Protein AF-A0A9E1J7S7-F1 (afdb_monomer_lite)

Foldseek 3Di:
DDCLVVQCPDPDPVSNDDDADEAEDEQEEEADPADDPVGGHRFCVVCLVVLLCRLPDPRHPYYHYHDDYPYYDPVRVVNVVVSNVVSD

Sequence (88 aa):
MNMDKLLSRLPIKALRDRAPLVPVVRLYGVIAAQGSPLRPALNLATLAGPLERAFAMKGAKAVALAINSPGGSPVQSALVHDRIRLLA

pLDDT: mean 91.28, std 9.39, range [56.0, 98.38]

Radius of gyration: 17.57 Å; chains: 1; bounding box: 38×20×47 Å

Structure (mmCIF, N/CA/C/O backbone):
data_AF-A0A9E1J7S7-F1
#
_entry.id   AF-A0A9E1J7S7-F1
#
loop_
_atom_site.group_PDB
_atom_site.id
_atom_site.type_symbol
_atom_site.label_atom_id
_atom_site.label_alt_id
_atom_site.label_comp_id
_atom_site.label_asym_id
_atom_site.label_entity_id
_atom_site.label_seq_id
_atom_site.pdbx_PDB_ins_code
_atom_site.Cartn_x
_atom_site.Cartn_y
_atom_site.Cartn_z
_atom_site.occupancy
_atom_site.B_iso_or_equiv
_atom_site.auth_seq_id
_atom_site.auth_comp_id
_atom_site.auth_asym_id
_atom_site.auth_atom_id
_atom_site.pdbx_PDB_model_num
ATOM 1 N N . MET A 1 1 ? -6.317 13.208 27.605 1.00 56.00 1 MET A N 1
ATOM 2 C CA . MET A 1 1 ? -7.607 12.488 27.717 1.00 56.00 1 MET A CA 1
ATOM 3 C C . MET A 1 1 ? -8.170 12.317 26.310 1.00 56.00 1 MET A C 1
ATOM 5 O O . MET A 1 1 ? -8.231 13.302 25.594 1.00 56.00 1 MET A O 1
ATOM 9 N N . ASN A 1 2 ? -8.453 11.088 25.866 1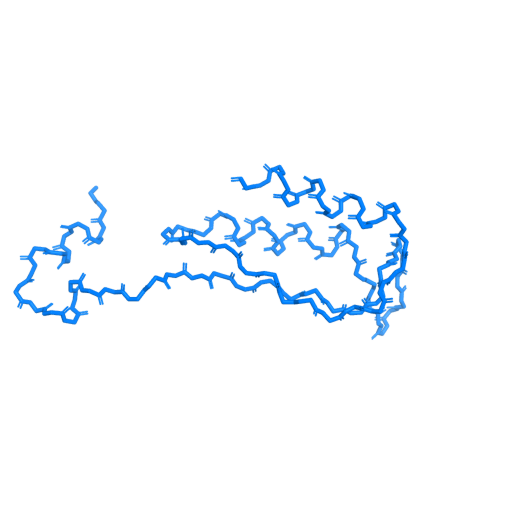.00 71.62 2 ASN A N 1
ATOM 10 C CA . ASN A 1 2 ? -8.854 10.804 24.478 1.00 71.62 2 ASN A CA 1
ATOM 11 C C . ASN A 1 2 ? -10.329 11.197 24.261 1.00 71.62 2 ASN A C 1
ATOM 13 O O . ASN A 1 2 ? -11.155 10.826 25.094 1.00 71.62 2 ASN A O 1
ATOM 17 N N . MET A 1 3 ? -10.667 11.909 23.179 1.00 74.19 3 MET A N 1
ATOM 18 C CA . MET A 1 3 ? -12.040 12.382 22.901 1.00 74.19 3 MET A CA 1
ATOM 19 C C . MET A 1 3 ? -13.050 11.223 22.893 1.00 74.19 3 MET A C 1
ATOM 21 O O . MET A 1 3 ? -14.141 11.335 23.441 1.00 74.19 3 MET A O 1
ATOM 25 N N . ASP A 1 4 ? -12.636 10.064 22.381 1.00 74.06 4 ASP A N 1
ATOM 26 C CA . ASP A 1 4 ? -13.466 8.856 22.332 1.00 74.06 4 ASP A CA 1
ATOM 27 C C . ASP A 1 4 ? -13.824 8.323 23.731 1.00 74.06 4 ASP A C 1
ATOM 29 O O . ASP A 1 4 ? -14.921 7.814 23.939 1.00 74.06 4 ASP A O 1
ATOM 33 N N . LYS A 1 5 ? -12.935 8.494 24.725 1.00 72.81 5 LYS A N 1
ATOM 34 C CA . LYS A 1 5 ? -13.204 8.124 26.131 1.00 72.81 5 LYS A CA 1
ATOM 35 C C . LYS A 1 5 ? -14.162 9.093 26.824 1.00 72.81 5 LYS A C 1
ATOM 37 O O . LYS A 1 5 ? -14.779 8.727 27.820 1.00 72.81 5 LYS A O 1
ATOM 42 N N . LEU A 1 6 ? -14.228 10.337 26.353 1.00 78.62 6 LEU A N 1
ATOM 43 C CA . LEU A 1 6 ? -15.164 11.331 26.869 1.00 78.62 6 LEU A CA 1
ATOM 44 C C . LEU A 1 6 ? -16.560 11.084 26.288 1.00 78.62 6 LEU A C 1
ATOM 46 O O . LEU A 1 6 ? -17.540 11.040 27.025 1.00 78.62 6 LEU A O 1
ATOM 50 N N . LEU A 1 7 ? -16.629 10.851 24.975 1.00 78.25 7 LEU A N 1
ATOM 51 C CA . LEU A 1 7 ? -17.873 10.589 24.256 1.00 78.25 7 LEU A CA 1
ATOM 52 C C . LEU A 1 7 ? -18.522 9.260 24.660 1.00 78.25 7 LEU A C 1
ATOM 54 O O . LEU A 1 7 ? -19.747 9.178 24.711 1.00 78.25 7 LEU A O 1
ATOM 58 N N . SER A 1 8 ? -17.729 8.251 25.036 1.00 75.44 8 SER A N 1
ATOM 59 C CA . SER A 1 8 ? -18.268 6.964 25.482 1.00 75.44 8 SER A CA 1
ATOM 60 C C . SER A 1 8 ? -19.024 7.014 26.817 1.00 75.44 8 SER A C 1
ATOM 62 O O . SER A 1 8 ? -19.746 6.074 27.147 1.00 75.44 8 SER A O 1
ATOM 64 N N . ARG A 1 9 ? -18.881 8.107 27.579 1.00 80.44 9 ARG A N 1
ATOM 65 C CA . ARG A 1 9 ? -19.577 8.345 28.854 1.00 80.44 9 ARG A CA 1
ATOM 66 C C . ARG A 1 9 ? -20.915 9.063 28.698 1.00 80.44 9 ARG A C 1
ATOM 68 O O . ARG A 1 9 ? -21.634 9.212 29.682 1.00 80.44 9 ARG A O 1
ATOM 75 N N . LEU A 1 10 ? -21.250 9.518 27.493 1.00 83.75 10 LEU A N 1
ATOM 76 C CA . LEU A 1 10 ? -22.514 10.194 27.234 1.00 83.75 10 LEU A CA 1
ATOM 77 C C . LEU A 1 10 ? -23.639 9.167 27.012 1.00 83.75 10 LEU A C 1
ATOM 79 O O . LEU A 1 10 ? -23.418 8.145 26.361 1.00 83.75 10 LEU A O 1
ATOM 83 N N . PRO A 1 11 ? -24.870 9.444 27.477 1.00 81.88 11 PRO A N 1
ATOM 84 C CA . PRO A 1 11 ? -26.021 8.550 27.312 1.00 81.88 11 PRO A CA 1
ATOM 85 C C . PRO A 1 11 ? -26.548 8.473 25.864 1.00 81.88 11 PRO A C 1
ATOM 87 O O . PRO A 1 11 ? -27.529 7.786 25.590 1.00 81.88 11 PRO A O 1
ATOM 90 N N . ILE A 1 12 ? -25.910 9.164 24.915 1.00 82.50 12 ILE A N 1
ATOM 91 C CA . ILE A 1 12 ? -26.343 9.248 23.519 1.00 82.50 12 ILE A CA 1
ATOM 92 C C . ILE A 1 12 ? -25.608 8.183 22.695 1.00 82.50 12 ILE A C 1
ATOM 94 O O . ILE A 1 12 ? -24.430 8.332 22.369 1.00 82.50 12 ILE A O 1
ATOM 98 N N . LYS A 1 13 ? -26.319 7.117 22.307 1.00 73.00 13 LYS A N 1
ATOM 99 C CA . LYS A 1 13 ? -25.777 5.957 21.566 1.00 73.00 13 LYS A CA 1
ATOM 100 C C . LYS A 1 13 ? -24.965 6.340 20.317 1.00 73.00 13 LYS A C 1
ATOM 102 O O . LYS A 1 13 ? -23.900 5.778 20.091 1.00 73.00 13 LYS A O 1
ATOM 107 N N . ALA A 1 14 ? -25.422 7.334 19.552 1.00 73.31 14 ALA A N 1
ATOM 108 C CA . ALA A 1 14 ? -24.742 7.811 18.341 1.00 73.31 14 ALA A CA 1
ATOM 109 C C . ALA A 1 14 ? -23.378 8.485 18.609 1.00 73.31 14 ALA A C 1
ATOM 111 O O . ALA A 1 14 ? -22.508 8.487 17.742 1.00 73.31 14 ALA A O 1
ATOM 112 N N . LEU A 1 15 ? -23.176 9.049 19.805 1.00 68.12 15 LEU A N 1
ATOM 113 C CA . LEU A 1 15 ? -21.895 9.627 20.229 1.00 68.12 15 LEU A CA 1
ATOM 114 C C . LEU A 1 15 ? -20.962 8.562 20.829 1.00 68.12 15 LEU A C 1
ATOM 116 O O . LEU A 1 15 ? -19.745 8.728 20.769 1.00 68.12 15 LEU A O 1
ATOM 120 N N . ARG A 1 16 ? -21.524 7.465 21.356 1.00 68.56 16 ARG A N 1
ATOM 121 C CA . ARG A 1 16 ? -20.796 6.354 21.984 1.00 68.56 16 ARG A CA 1
ATOM 122 C C . ARG A 1 16 ? -20.214 5.362 20.972 1.00 68.56 16 ARG A C 1
ATOM 124 O O . ARG A 1 16 ? -19.051 4.987 21.094 1.00 68.56 16 ARG A O 1
ATOM 131 N N . ASP A 1 17 ? -21.004 4.961 19.979 1.00 72.81 17 ASP A N 1
ATOM 132 C CA . ASP A 1 17 ? -20.684 3.837 19.091 1.00 72.81 17 ASP A CA 1
ATOM 133 C C . ASP A 1 17 ? -20.287 4.356 17.693 1.00 72.81 17 ASP A C 1
ATOM 135 O O . ASP A 1 17 ? -21.076 4.342 16.747 1.00 72.81 17 ASP A O 1
ATOM 139 N N . ARG A 1 18 ? -19.052 4.864 17.558 1.00 77.06 18 ARG A N 1
ATOM 140 C CA . ARG A 1 18 ? -18.506 5.299 16.259 1.00 77.06 18 ARG A CA 1
ATOM 141 C C . ARG A 1 18 ? -18.048 4.102 15.427 1.00 77.06 18 ARG A C 1
ATOM 143 O O . ARG A 1 18 ? -17.385 3.201 15.940 1.00 77.06 18 ARG A O 1
ATOM 150 N N . ALA A 1 19 ? -18.354 4.129 14.131 1.00 86.00 19 ALA A N 1
ATOM 151 C CA . ALA A 1 19 ? -17.859 3.131 13.187 1.00 86.00 19 ALA A CA 1
ATOM 152 C C . ALA A 1 19 ? -16.314 3.110 13.162 1.00 86.00 19 ALA A C 1
ATOM 154 O O . ALA A 1 19 ? -15.685 4.164 13.319 1.00 86.00 19 ALA A O 1
ATOM 155 N N . PRO A 1 20 ? -15.685 1.935 12.973 1.00 90.31 20 PRO A N 1
ATOM 156 C CA . PRO A 1 20 ? -14.233 1.832 12.906 1.00 90.31 20 PRO A CA 1
ATOM 157 C C . PRO A 1 20 ? -13.685 2.616 11.709 1.00 90.31 20 PRO A C 1
ATOM 159 O O . PRO A 1 20 ? -14.179 2.500 10.590 1.00 90.31 20 PRO A O 1
ATOM 162 N N . LEU A 1 21 ? -12.631 3.396 11.947 1.00 92.69 21 LEU A N 1
ATOM 163 C CA . LEU A 1 21 ? -11.923 4.127 10.902 1.00 92.69 21 LEU A CA 1
ATOM 164 C C . LEU A 1 21 ? -10.936 3.195 10.190 1.00 92.69 21 LEU A C 1
ATOM 166 O O . LEU A 1 21 ? -10.086 2.582 10.839 1.00 92.69 21 LEU A O 1
ATOM 170 N N . VAL A 1 22 ? -11.030 3.117 8.862 1.00 97.38 22 VAL A N 1
ATOM 171 C CA . VAL A 1 22 ? -10.122 2.335 8.010 1.00 97.38 22 VAL A CA 1
ATOM 172 C C . VAL A 1 22 ? -9.701 3.194 6.810 1.00 97.38 22 VAL A C 1
ATOM 174 O O . VAL A 1 22 ? -10.483 3.340 5.869 1.00 97.38 22 VAL A O 1
ATOM 177 N N . PRO A 1 23 ? -8.503 3.810 6.815 1.00 97.56 23 PRO A N 1
ATOM 178 C CA . PRO A 1 23 ? -7.951 4.456 5.629 1.00 97.56 23 PRO A CA 1
ATOM 179 C C . PRO A 1 23 ? -7.750 3.455 4.486 1.00 97.56 23 PRO A C 1
ATOM 181 O O . PRO A 1 23 ? -7.297 2.328 4.693 1.00 97.56 23 PRO A O 1
ATOM 184 N N . VAL A 1 24 ? -8.054 3.900 3.266 1.00 98.06 24 VAL A N 1
ATOM 185 C CA . VAL A 1 24 ? -7.922 3.104 2.041 1.00 98.06 24 VAL A CA 1
ATOM 186 C C . VAL A 1 24 ? -6.839 3.709 1.153 1.00 98.06 24 VAL A C 1
ATOM 188 O O . VAL A 1 24 ? -6.947 4.863 0.736 1.00 98.06 24 VAL A O 1
ATOM 191 N N . VAL A 1 25 ? -5.813 2.925 0.825 1.00 97.88 25 VAL A N 1
ATOM 192 C CA . VAL A 1 25 ? -4.749 3.306 -0.114 1.00 97.88 25 VAL A CA 1
ATOM 193 C C . VAL A 1 25 ? -4.996 2.603 -1.444 1.00 97.88 25 VAL A C 1
ATOM 195 O O . VAL A 1 25 ? -5.138 1.383 -1.497 1.00 97.88 25 VAL A O 1
ATOM 198 N N . ARG A 1 26 ? -5.068 3.373 -2.532 1.00 96.38 26 ARG A N 1
ATOM 199 C CA . ARG A 1 26 ? -5.319 2.847 -3.879 1.00 96.38 26 ARG A CA 1
ATOM 200 C C . ARG A 1 26 ? -4.002 2.563 -4.588 1.00 96.38 26 ARG A C 1
ATOM 202 O O . ARG A 1 26 ? -3.189 3.465 -4.764 1.00 96.38 26 ARG A O 1
ATOM 209 N N . LEU A 1 27 ? -3.828 1.322 -5.021 1.00 96.50 27 LEU A N 1
ATOM 210 C CA . LEU A 1 27 ? -2.701 0.854 -5.815 1.00 96.50 27 LEU A CA 1
ATOM 211 C C . LEU A 1 27 ? -3.221 0.609 -7.232 1.00 96.50 27 LEU A C 1
ATOM 213 O O . LEU A 1 27 ? -3.907 -0.381 -7.473 1.00 96.50 27 LEU A O 1
ATOM 217 N N . TYR A 1 28 ? -2.945 1.532 -8.153 1.00 95.12 28 TYR A N 1
ATOM 218 C CA . TYR A 1 28 ? -3.461 1.480 -9.521 1.00 95.12 28 TYR A CA 1
ATOM 219 C C . TYR A 1 28 ? -2.337 1.597 -10.546 1.00 95.12 28 TYR A C 1
ATOM 221 O O . TYR A 1 28 ? -1.488 2.479 -10.433 1.00 95.12 28 TYR A O 1
ATOM 229 N N . GLY A 1 29 ? -2.381 0.750 -11.574 1.00 94.62 29 GLY A N 1
ATOM 230 C CA . GLY A 1 29 ? -1.450 0.792 -12.702 1.00 94.62 29 GLY A CA 1
ATOM 231 C C . GLY A 1 29 ? -0.306 -0.221 -12.614 1.00 94.62 29 GLY A C 1
ATOM 232 O O . GLY A 1 29 ? -0.255 -1.063 -11.718 1.00 94.62 29 GLY A O 1
ATOM 233 N N . VAL A 1 30 ? 0.589 -0.171 -13.602 1.00 96.88 30 VAL A N 1
ATOM 234 C CA . VAL A 1 30 ? 1.726 -1.098 -13.741 1.00 96.88 30 VAL A CA 1
ATOM 235 C C . VAL A 1 30 ? 2.768 -0.819 -12.660 1.00 96.88 30 VAL A C 1
ATOM 237 O O . VAL A 1 30 ? 3.118 0.339 -12.422 1.00 96.88 30 VAL A O 1
ATOM 240 N N . ILE A 1 31 ? 3.290 -1.879 -12.040 1.00 97.62 31 ILE A N 1
ATOM 241 C CA . ILE A 1 31 ? 4.373 -1.782 -11.061 1.00 97.62 31 ILE A CA 1
ATOM 242 C C . ILE A 1 31 ? 5.698 -1.597 -11.803 1.00 97.62 31 ILE A C 1
ATOM 244 O O . ILE A 1 31 ? 6.178 -2.522 -12.452 1.00 97.62 31 ILE A O 1
ATOM 248 N N . ALA A 1 32 ? 6.311 -0.417 -11.746 1.00 97.38 32 ALA A N 1
ATOM 249 C CA . ALA A 1 32 ? 7.543 -0.142 -12.49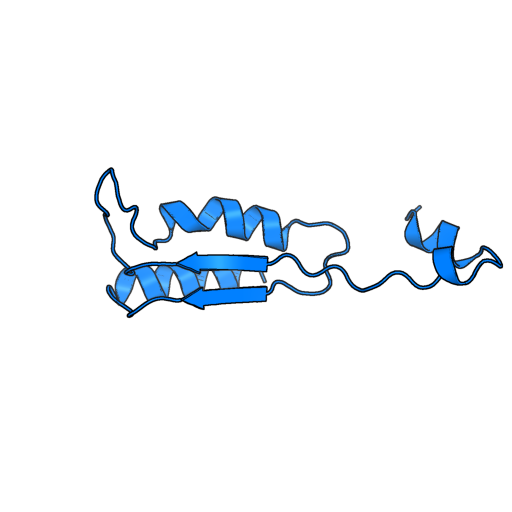1 1.00 97.38 32 ALA A CA 1
ATOM 250 C C . ALA A 1 32 ? 8.374 0.970 -11.850 1.00 97.38 32 ALA A C 1
ATOM 252 O O . ALA A 1 32 ? 7.837 1.892 -11.244 1.00 97.38 32 ALA A O 1
ATOM 253 N N . ALA A 1 33 ? 9.700 0.914 -12.011 1.00 95.12 33 ALA A N 1
ATOM 254 C CA . ALA A 1 33 ? 10.601 1.916 -11.436 1.00 95.12 33 ALA A CA 1
ATOM 255 C C . ALA A 1 33 ? 10.308 3.335 -11.953 1.00 95.12 33 ALA A C 1
ATOM 257 O O . ALA A 1 33 ? 10.431 4.299 -11.205 1.00 95.12 33 ALA A O 1
ATOM 258 N N . GLN A 1 34 ? 9.872 3.455 -13.209 1.00 93.69 34 GLN A N 1
ATOM 259 C CA . GLN A 1 34 ? 9.490 4.716 -13.837 1.00 93.69 34 GLN A CA 1
ATOM 260 C C . GLN A 1 34 ? 8.187 4.549 -14.624 1.00 93.69 34 GLN A C 1
ATOM 262 O O . GLN A 1 34 ? 7.909 3.473 -15.155 1.00 93.69 34 GLN A O 1
ATOM 267 N N . GLY A 1 35 ? 7.394 5.619 -14.673 1.00 88.62 35 GLY A N 1
ATOM 268 C CA . GLY A 1 35 ? 6.178 5.715 -15.481 1.00 88.62 35 GLY A CA 1
ATOM 269 C C . GLY A 1 35 ? 6.304 6.775 -16.570 1.00 88.62 35 GLY A C 1
ATOM 2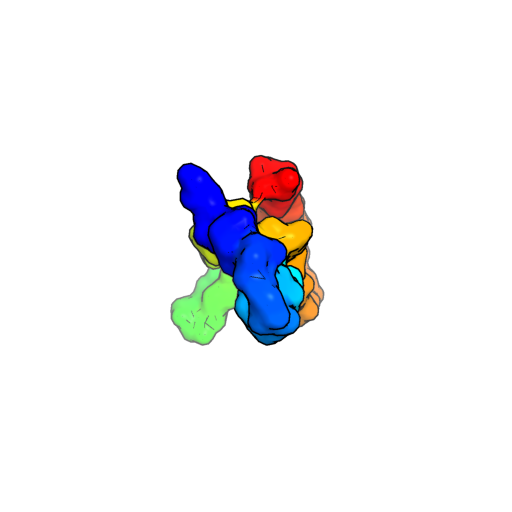70 O O . GLY A 1 35 ? 7.354 7.385 -16.751 1.00 88.62 35 GLY A O 1
ATOM 271 N N . SER A 1 36 ? 5.207 7.017 -17.277 1.00 87.25 36 SER A N 1
ATOM 272 C CA . SER A 1 36 ? 5.086 8.129 -18.223 1.00 87.25 36 SER A CA 1
ATOM 273 C C . SER A 1 36 ? 4.624 9.396 -17.489 1.00 87.25 36 SER A C 1
ATOM 275 O O . SER A 1 36 ? 3.882 9.275 -16.511 1.00 87.25 36 SER A O 1
ATOM 277 N N . PRO A 1 37 ? 4.950 10.609 -17.978 1.00 85.69 37 PRO A N 1
ATOM 278 C CA . PRO A 1 37 ? 4.405 11.856 -17.432 1.00 85.69 37 PRO A CA 1
ATOM 279 C C . PRO A 1 37 ? 2.872 11.870 -17.309 1.00 85.69 37 PRO A C 1
ATOM 281 O O . PRO A 1 37 ? 2.332 12.435 -16.365 1.00 85.69 37 PRO A O 1
ATOM 284 N N . LEU A 1 38 ? 2.166 11.210 -18.235 1.00 89.94 38 LEU A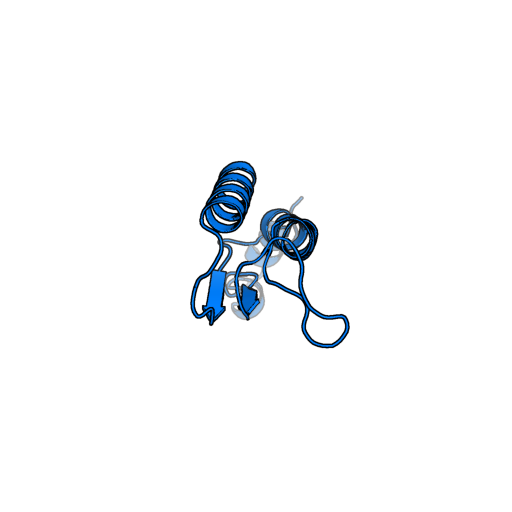 N 1
ATOM 285 C CA . LEU A 1 38 ? 0.698 11.126 -18.245 1.00 89.94 38 LEU A CA 1
ATOM 286 C C . LEU A 1 38 ? 0.151 9.899 -17.503 1.00 89.94 38 LEU A C 1
ATOM 288 O O . LEU A 1 38 ? -1.048 9.814 -17.241 1.00 89.94 38 LEU A O 1
ATOM 292 N N . ARG A 1 39 ? 1.008 8.919 -17.204 1.00 86.38 39 ARG A N 1
ATOM 293 C CA . ARG A 1 39 ? 0.644 7.671 -16.523 1.00 86.38 39 ARG A CA 1
ATOM 294 C C . ARG A 1 39 ? 1.752 7.289 -15.543 1.00 86.38 39 ARG A C 1
ATOM 296 O O . ARG A 1 39 ? 2.639 6.509 -15.909 1.00 86.38 39 ARG A O 1
ATOM 303 N N . PRO A 1 40 ? 1.717 7.841 -14.318 1.00 89.38 40 PRO A N 1
ATOM 304 C CA . PRO A 1 40 ? 2.657 7.479 -13.269 1.00 89.38 40 PRO A CA 1
ATOM 305 C C . PRO A 1 40 ? 2.635 5.969 -13.016 1.00 89.38 40 PRO A C 1
ATOM 307 O O . PRO A 1 40 ? 1.574 5.342 -13.046 1.00 89.38 40 PRO A O 1
ATOM 310 N N . ALA A 1 41 ? 3.809 5.390 -12.780 1.00 94.25 41 ALA A N 1
ATOM 311 C CA . ALA A 1 41 ? 3.924 3.986 -12.412 1.00 94.25 41 ALA A CA 1
ATOM 312 C C . ALA A 1 41 ? 3.615 3.788 -10.927 1.00 94.25 41 ALA A C 1
ATOM 314 O O . ALA A 1 41 ? 3.874 4.666 -10.102 1.00 94.25 41 ALA A O 1
ATOM 315 N N . LEU A 1 42 ? 3.120 2.600 -10.592 1.00 96.75 42 LEU A N 1
ATOM 316 C CA . LEU A 1 42 ? 2.982 2.150 -9.217 1.00 96.75 42 LEU A CA 1
ATOM 317 C C . LEU A 1 42 ? 4.369 1.743 -8.694 1.00 96.75 42 LEU A C 1
ATOM 319 O O . LEU A 1 42 ? 4.976 0.799 -9.196 1.00 96.75 42 LEU A O 1
ATOM 323 N N . ASN A 1 43 ? 4.906 2.462 -7.712 1.00 97.12 43 ASN A N 1
ATOM 324 C CA . ASN A 1 43 ? 6.229 2.184 -7.149 1.00 97.12 43 ASN A CA 1
ATOM 325 C C . ASN A 1 43 ? 6.377 2.728 -5.728 1.00 97.12 43 ASN A C 1
ATOM 327 O O . ASN A 1 43 ? 5.489 3.406 -5.212 1.00 97.12 43 ASN A O 1
ATOM 331 N N . LEU A 1 44 ? 7.514 2.442 -5.089 1.00 96.50 44 LEU A N 1
ATOM 332 C CA . LEU A 1 44 ? 7.759 2.898 -3.723 1.00 96.50 44 LEU A CA 1
ATOM 333 C C . LEU A 1 44 ? 7.705 4.430 -3.602 1.00 96.50 44 LEU A C 1
ATOM 335 O O . LEU A 1 44 ? 7.103 4.938 -2.661 1.00 96.50 44 LEU A O 1
ATOM 339 N N . ALA A 1 45 ? 8.282 5.166 -4.556 1.00 95.25 45 ALA A N 1
ATOM 340 C CA . ALA A 1 45 ? 8.326 6.629 -4.512 1.00 95.25 45 ALA A CA 1
ATOM 341 C C . ALA A 1 45 ? 6.922 7.259 -4.520 1.00 95.25 45 ALA A C 1
ATOM 343 O O . ALA A 1 45 ? 6.664 8.219 -3.797 1.00 95.25 45 ALA A O 1
ATOM 344 N N . THR A 1 46 ? 5.995 6.693 -5.297 1.00 94.81 46 THR A N 1
ATOM 345 C CA . THR A 1 46 ? 4.602 7.161 -5.369 1.00 94.81 46 THR A CA 1
ATOM 346 C C . THR A 1 46 ? 3.750 6.689 -4.189 1.00 94.81 46 THR A C 1
ATOM 348 O O . THR A 1 46 ? 2.813 7.389 -3.799 1.00 94.81 46 THR A O 1
ATOM 351 N N . LEU A 1 47 ? 4.070 5.538 -3.586 1.00 96.25 47 LEU A N 1
ATOM 352 C CA . LEU A 1 47 ? 3.295 4.951 -2.487 1.00 96.25 47 LEU A CA 1
ATOM 353 C C . LEU A 1 47 ? 3.783 5.312 -1.080 1.00 96.25 47 LEU A C 1
ATOM 355 O O . LEU A 1 47 ? 2.979 5.233 -0.152 1.00 96.25 47 LEU A O 1
ATOM 359 N N . ALA A 1 48 ? 5.037 5.731 -0.892 1.00 96.12 48 ALA A N 1
ATOM 360 C CA . ALA A 1 48 ? 5.608 5.983 0.435 1.00 96.12 48 ALA A CA 1
ATOM 361 C C . ALA A 1 48 ? 4.774 6.983 1.256 1.00 96.12 48 ALA A C 1
ATOM 363 O O . ALA A 1 48 ? 4.296 6.644 2.337 1.00 96.12 48 ALA A O 1
ATOM 364 N N . GLY A 1 49 ? 4.505 8.170 0.705 1.00 97.31 49 GLY A N 1
ATOM 365 C CA . GLY A 1 49 ? 3.724 9.205 1.389 1.00 97.31 49 GLY A CA 1
ATOM 366 C C . GLY A 1 49 ? 2.264 8.813 1.680 1.00 97.31 49 GLY A C 1
ATOM 367 O O . GLY A 1 49 ? 1.779 9.054 2.787 1.00 97.31 49 GLY A O 1
ATOM 368 N N . PRO A 1 50 ? 1.505 8.238 0.724 1.00 97.12 50 PRO A N 1
ATOM 369 C CA . PRO A 1 50 ? 0.171 7.698 0.997 1.00 97.12 50 PRO A CA 1
ATOM 370 C C . PRO A 1 50 ? 0.145 6.607 2.075 1.00 97.12 50 PRO A C 1
ATOM 372 O O . PRO A 1 50 ? -0.735 6.644 2.934 1.00 97.12 50 PRO A O 1
ATOM 375 N N . LEU A 1 51 ? 1.103 5.673 2.054 1.00 97.88 51 LEU A N 1
ATOM 376 C CA . LEU A 1 51 ? 1.207 4.613 3.058 1.00 97.88 51 LEU A CA 1
ATOM 377 C C . LEU A 1 51 ? 1.504 5.197 4.442 1.00 97.88 51 LEU A C 1
ATOM 379 O O . LEU A 1 51 ? 0.775 4.910 5.386 1.00 97.88 51 LEU A O 1
ATOM 383 N N . GLU A 1 52 ? 2.497 6.078 4.559 1.00 97.69 52 GLU A N 1
ATOM 384 C CA . GLU A 1 52 ? 2.832 6.749 5.823 1.00 97.69 52 GLU A CA 1
ATOM 385 C C . GLU A 1 52 ? 1.627 7.470 6.427 1.00 97.69 52 GLU A C 1
ATOM 387 O O . GLU A 1 52 ? 1.326 7.305 7.608 1.00 97.69 52 GLU A O 1
ATOM 392 N N . ARG A 1 53 ? 0.884 8.224 5.610 1.00 97.69 53 ARG A N 1
ATOM 393 C CA . ARG A 1 53 ? -0.324 8.925 6.068 1.00 97.69 53 ARG A CA 1
ATOM 394 C C . ARG A 1 53 ? -1.424 7.967 6.517 1.00 97.69 53 ARG A C 1
ATOM 396 O O . ARG A 1 53 ? -2.132 8.282 7.471 1.00 97.69 53 ARG A O 1
ATOM 403 N N . ALA A 1 54 ? -1.586 6.830 5.842 1.00 97.62 54 ALA A N 1
ATOM 404 C CA . ALA A 1 54 ? -2.584 5.835 6.213 1.00 97.62 54 ALA A CA 1
ATOM 405 C C . ALA A 1 54 ? -2.243 5.167 7.554 1.00 97.62 54 ALA A C 1
ATOM 407 O O . ALA A 1 54 ? -3.101 5.104 8.431 1.00 97.62 54 ALA A O 1
ATOM 408 N N . PHE A 1 55 ? -0.993 4.740 7.747 1.00 97.31 55 PHE A N 1
ATOM 409 C CA . PHE A 1 55 ? -0.553 4.092 8.987 1.00 97.31 55 PHE A CA 1
ATOM 410 C C . PHE A 1 55 ? -0.419 5.066 10.170 1.00 97.31 55 PHE A C 1
ATOM 412 O O . PHE A 1 55 ? -0.651 4.679 11.311 1.00 97.31 55 PHE A O 1
ATOM 419 N N . ALA A 1 56 ? -0.137 6.350 9.926 1.00 97.06 56 ALA A N 1
ATOM 420 C CA . ALA A 1 56 ? -0.080 7.375 10.975 1.00 97.06 56 ALA A CA 1
ATOM 421 C C . ALA A 1 56 ? -1.462 7.908 11.419 1.00 97.06 56 ALA A C 1
ATOM 423 O O . ALA A 1 56 ? -1.548 8.773 12.300 1.00 97.06 56 ALA A O 1
ATOM 424 N N . MET A 1 57 ? -2.560 7.445 10.810 1.00 96.31 57 MET A N 1
ATOM 425 C CA . MET A 1 57 ? -3.900 7.966 11.077 1.00 96.31 57 MET A CA 1
ATOM 426 C C . MET A 1 57 ? -4.393 7.576 12.480 1.00 96.31 57 MET A C 1
ATOM 428 O O . MET A 1 57 ? -4.661 6.413 12.781 1.00 96.31 57 MET A O 1
ATOM 432 N N . LYS A 1 58 ? -4.567 8.574 13.356 1.00 92.12 58 LYS A N 1
ATOM 433 C CA . LYS A 1 58 ? -5.027 8.359 14.738 1.00 92.12 58 LYS A CA 1
ATOM 434 C C . LYS A 1 58 ? -6.408 7.704 14.768 1.00 92.12 58 LYS A C 1
ATOM 436 O O . LYS A 1 58 ? -7.350 8.195 14.155 1.00 92.12 58 LYS A O 1
ATOM 441 N N . GLY A 1 59 ? -6.531 6.624 15.537 1.00 90.56 59 GLY A N 1
ATOM 442 C CA . GLY A 1 59 ? -7.793 5.899 15.706 1.00 90.56 59 GLY A CA 1
ATOM 443 C C . GLY A 1 59 ? -8.141 4.947 14.558 1.00 90.56 59 GLY A C 1
ATOM 444 O O . GLY A 1 59 ? -9.162 4.263 14.656 1.00 90.56 59 GLY A O 1
ATOM 445 N N . ALA A 1 60 ? -7.305 4.855 13.515 1.00 94.62 60 ALA A N 1
ATOM 446 C CA . ALA A 1 60 ? -7.447 3.832 12.488 1.00 94.62 60 ALA A CA 1
ATOM 447 C C . ALA A 1 60 ? -7.311 2.432 13.106 1.00 94.62 60 ALA A C 1
ATOM 449 O O . ALA A 1 60 ? -6.424 2.179 13.922 1.00 94.62 60 ALA A O 1
ATOM 450 N N . LYS A 1 61 ? -8.225 1.529 12.746 1.00 94.94 61 LYS A N 1
ATOM 451 C CA . LYS A 1 61 ? -8.228 0.133 13.215 1.00 94.94 61 LYS A CA 1
ATOM 452 C C . LYS A 1 61 ? -7.468 -0.803 12.284 1.00 94.94 61 LYS A C 1
ATOM 454 O O . LYS A 1 61 ? -7.004 -1.845 12.726 1.00 94.94 61 LYS A O 1
ATOM 459 N N . ALA A 1 62 ? -7.376 -0.432 11.014 1.00 96.25 62 ALA A N 1
ATOM 460 C CA . ALA A 1 62 ? -6.670 -1.153 9.968 1.00 96.25 62 ALA A CA 1
ATOM 461 C C . ALA A 1 62 ? -6.377 -0.195 8.807 1.00 96.25 62 ALA A C 1
ATOM 463 O O . ALA A 1 62 ? -6.966 0.883 8.733 1.00 96.25 62 ALA A O 1
ATOM 464 N N . VAL A 1 63 ? -5.529 -0.619 7.874 1.00 97.94 63 VAL A N 1
ATOM 465 C CA . VAL A 1 63 ? -5.339 0.032 6.573 1.00 97.94 63 VAL A CA 1
ATOM 466 C C . VAL A 1 63 ? -5.797 -0.942 5.492 1.00 97.94 63 VAL A C 1
ATOM 468 O O . VAL A 1 63 ? -5.394 -2.103 5.499 1.00 97.94 63 VAL A O 1
ATOM 471 N N . ALA A 1 64 ? -6.629 -0.485 4.557 1.00 98.06 64 ALA A N 1
ATOM 472 C CA . ALA A 1 64 ? -7.053 -1.282 3.411 1.00 98.06 64 ALA A CA 1
ATOM 473 C C . ALA A 1 64 ? -6.255 -0.897 2.160 1.00 98.06 64 ALA A C 1
ATOM 475 O O . ALA A 1 64 ? -6.133 0.282 1.825 1.00 98.06 64 ALA A O 1
ATOM 476 N N . LEU A 1 65 ? -5.742 -1.895 1.442 1.00 97.69 65 LEU A N 1
ATOM 477 C CA . LEU A 1 65 ? -5.056 -1.705 0.166 1.00 97.69 65 LEU A CA 1
ATOM 478 C C . LEU A 1 65 ? -6.002 -2.112 -0.967 1.00 97.69 65 LEU A C 1
ATOM 480 O O . LEU A 1 65 ? -6.341 -3.284 -1.110 1.00 97.69 65 LEU A O 1
ATOM 484 N N . ALA A 1 66 ? -6.440 -1.145 -1.770 1.00 98.12 66 ALA A N 1
ATOM 485 C CA . ALA A 1 66 ? -7.297 -1.382 -2.928 1.00 98.12 66 ALA A CA 1
ATOM 486 C C . ALA A 1 66 ? -6.428 -1.535 -4.182 1.00 98.12 66 ALA A C 1
ATOM 488 O O . ALA A 1 66 ? -5.932 -0.540 -4.716 1.00 98.12 66 ALA A O 1
ATOM 489 N N . ILE A 1 67 ? -6.226 -2.776 -4.627 1.00 97.06 67 ILE A N 1
ATOM 490 C CA . ILE A 1 67 ? -5.264 -3.125 -5.677 1.00 97.06 67 ILE A CA 1
ATOM 491 C C . ILE A 1 67 ? -5.979 -3.342 -7.011 1.00 97.06 67 ILE A C 1
ATOM 493 O O . ILE A 1 67 ? -6.845 -4.202 -7.136 1.00 97.06 67 ILE A O 1
ATOM 497 N N . ASN A 1 68 ? -5.573 -2.580 -8.022 1.00 96.19 68 ASN A N 1
ATOM 498 C CA . ASN A 1 68 ? -5.922 -2.781 -9.422 1.00 96.19 68 ASN A CA 1
ATOM 499 C C . ASN A 1 68 ? -4.663 -2.563 -10.271 1.00 96.19 68 ASN A C 1
ATOM 501 O O . ASN A 1 68 ? -4.402 -1.477 -10.798 1.00 96.19 68 ASN A O 1
ATOM 505 N N . SER A 1 69 ? -3.841 -3.603 -10.327 1.00 96.00 69 SER A N 1
ATOM 506 C CA . SER A 1 69 ? -2.568 -3.606 -11.033 1.00 96.00 69 SER A CA 1
ATOM 507 C C . SER A 1 69 ? -2.451 -4.880 -11.866 1.00 96.00 69 SER A C 1
ATOM 509 O O . SER A 1 69 ? -2.742 -5.955 -11.342 1.00 96.00 69 SER A O 1
ATOM 511 N N . PRO A 1 70 ? -1.980 -4.800 -13.124 1.00 95.88 70 PRO A N 1
ATOM 512 C CA . PRO A 1 70 ? -1.654 -5.980 -13.921 1.00 95.88 70 PRO A CA 1
ATOM 513 C C . PRO A 1 70 ? -0.327 -6.644 -13.494 1.00 95.88 70 PRO A C 1
ATOM 515 O O . PRO A 1 70 ? 0.123 -7.576 -14.152 1.00 95.88 70 PRO A O 1
ATOM 518 N N . GLY A 1 71 ? 0.329 -6.159 -12.431 1.00 96.19 71 GLY A N 1
ATOM 519 C CA . GLY A 1 71 ? 1.659 -6.594 -12.003 1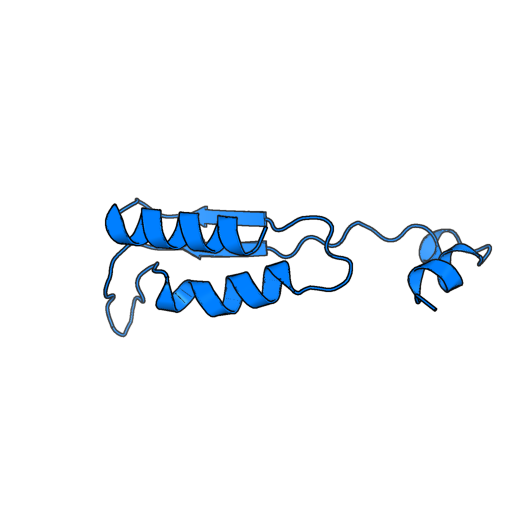.00 96.19 71 GLY A CA 1
ATOM 520 C C . GLY A 1 71 ? 2.780 -5.720 -12.575 1.00 96.19 71 GLY A C 1
ATOM 521 O O . GLY A 1 71 ? 2.566 -4.546 -12.898 1.00 96.19 71 GLY A O 1
ATOM 522 N N . GLY A 1 72 ? 3.991 -6.279 -12.666 1.00 96.62 72 GLY A N 1
ATOM 523 C CA . GLY A 1 72 ? 5.165 -5.605 -13.225 1.00 96.62 72 GLY A CA 1
ATOM 524 C C . GLY A 1 72 ? 6.478 -6.007 -12.550 1.00 96.62 72 GLY A C 1
ATOM 525 O O . GLY A 1 72 ? 6.756 -7.186 -12.352 1.00 96.62 72 GLY A O 1
ATOM 526 N N . SER A 1 73 ? 7.306 -5.018 -12.222 1.00 98.00 73 SER A N 1
ATOM 527 C CA . SER A 1 73 ? 8.640 -5.194 -11.652 1.00 98.00 73 SER A CA 1
ATOM 528 C C . SER A 1 73 ? 8.600 -5.954 -10.314 1.00 98.00 73 SER A C 1
ATOM 530 O O . SER A 1 73 ? 7.995 -5.463 -9.350 1.00 98.00 73 SER A O 1
ATOM 532 N N . PRO A 1 74 ? 9.298 -7.102 -10.197 1.00 97.62 74 PRO A N 1
ATOM 533 C CA . PRO A 1 74 ? 9.385 -7.839 -8.937 1.00 97.62 74 PRO A CA 1
ATOM 534 C C . PRO A 1 74 ? 10.129 -7.036 -7.864 1.00 97.62 74 PRO A C 1
ATOM 536 O O . PRO A 1 74 ? 9.744 -7.056 -6.700 1.00 97.62 74 PRO A O 1
ATOM 539 N N . VAL A 1 75 ? 11.133 -6.249 -8.266 1.00 98.25 75 VAL A N 1
ATOM 540 C CA . VAL A 1 75 ? 11.912 -5.390 -7.361 1.00 98.25 75 VAL A CA 1
ATOM 541 C C . VAL A 1 75 ? 11.026 -4.324 -6.722 1.00 98.25 75 VAL A C 1
ATOM 543 O O . VAL A 1 75 ? 11.016 -4.179 -5.505 1.00 98.25 75 VAL A O 1
ATOM 546 N N . GLN A 1 76 ? 10.238 -3.596 -7.518 1.00 97.88 76 GLN A N 1
ATOM 547 C CA . GLN A 1 76 ? 9.335 -2.580 -6.967 1.00 97.88 76 GLN A CA 1
ATOM 548 C C . GLN A 1 76 ? 8.224 -3.200 -6.113 1.00 97.88 76 GLN A C 1
ATOM 550 O O . GLN A 1 76 ? 7.849 -2.620 -5.100 1.00 97.88 76 GLN A O 1
ATOM 555 N N . SER A 1 77 ? 7.739 -4.389 -6.478 1.00 97.94 77 SER A N 1
ATOM 556 C CA . SER A 1 77 ? 6.757 -5.122 -5.670 1.00 97.94 77 SER A CA 1
ATOM 557 C C . SER A 1 77 ? 7.319 -5.480 -4.289 1.00 97.94 77 SER A C 1
ATOM 559 O O . SER A 1 77 ? 6.652 -5.236 -3.285 1.00 97.94 77 SER A O 1
ATOM 561 N N . ALA A 1 78 ? 8.557 -5.986 -4.232 1.00 98.38 78 ALA A N 1
ATOM 562 C CA . ALA A 1 78 ? 9.247 -6.296 -2.980 1.00 98.38 78 ALA A CA 1
ATOM 563 C C . ALA A 1 78 ? 9.463 -5.040 -2.121 1.00 98.38 78 ALA A C 1
ATOM 565 O O . ALA A 1 78 ? 9.093 -5.023 -0.953 1.00 98.38 78 ALA A O 1
ATOM 566 N N . LEU A 1 79 ? 9.938 -3.941 -2.716 1.00 98.06 79 LEU A N 1
ATOM 567 C CA . LEU A 1 79 ? 10.127 -2.672 -2.003 1.00 98.06 79 LEU A CA 1
ATOM 568 C C . LEU A 1 79 ? 8.822 -2.122 -1.406 1.00 98.06 79 LEU A C 1
ATOM 570 O O . LEU A 1 79 ? 8.809 -1.608 -0.287 1.00 98.06 79 LEU A O 1
ATOM 574 N N . VAL A 1 80 ? 7.715 -2.221 -2.146 1.00 97.50 80 VAL A N 1
ATOM 575 C CA . VAL A 1 80 ? 6.391 -1.808 -1.661 1.00 97.50 80 VAL A CA 1
ATOM 576 C C . VAL A 1 80 ? 5.914 -2.725 -0.534 1.00 97.50 80 VAL A C 1
ATOM 578 O O . VAL A 1 80 ? 5.423 -2.222 0.478 1.00 97.50 80 VAL A O 1
ATOM 581 N N . HIS A 1 81 ? 6.086 -4.043 -0.675 1.00 97.88 81 HIS A N 1
ATOM 582 C CA . HIS A 1 81 ? 5.790 -5.009 0.384 1.00 97.88 81 HIS A CA 1
ATOM 583 C C . HIS A 1 81 ? 6.558 -4.681 1.669 1.00 97.88 81 HIS A C 1
ATOM 585 O O . HIS A 1 81 ? 5.950 -4.551 2.733 1.00 97.88 81 HIS A O 1
ATOM 591 N N . ASP A 1 82 ? 7.870 -4.484 1.567 1.00 98.31 82 ASP A N 1
ATOM 592 C CA . ASP A 1 82 ? 8.728 -4.229 2.721 1.00 98.31 82 ASP A CA 1
ATOM 593 C C . ASP A 1 82 ? 8.355 -2.909 3.395 1.00 98.31 82 ASP A C 1
ATOM 595 O O . ASP A 1 82 ? 8.281 -2.836 4.621 1.00 98.31 82 ASP A O 1
ATOM 599 N N . ARG A 1 83 ? 8.005 -1.877 2.612 1.00 97.75 83 ARG A N 1
ATOM 600 C CA . ARG A 1 83 ? 7.507 -0.613 3.166 1.00 97.75 83 ARG A CA 1
ATOM 601 C C . ARG A 1 83 ? 6.208 -0.788 3.945 1.00 97.75 83 ARG A C 1
ATOM 603 O O . ARG A 1 83 ? 6.078 -0.199 5.014 1.00 97.75 83 ARG A O 1
ATOM 610 N N . ILE A 1 84 ? 5.262 -1.575 3.430 1.00 97.75 84 ILE A N 1
ATOM 611 C CA . ILE A 1 84 ? 4.009 -1.883 4.136 1.00 97.75 84 ILE A CA 1
ATOM 612 C C . ILE A 1 84 ? 4.315 -2.602 5.454 1.00 97.75 84 ILE A C 1
ATOM 614 O O . ILE A 1 84 ? 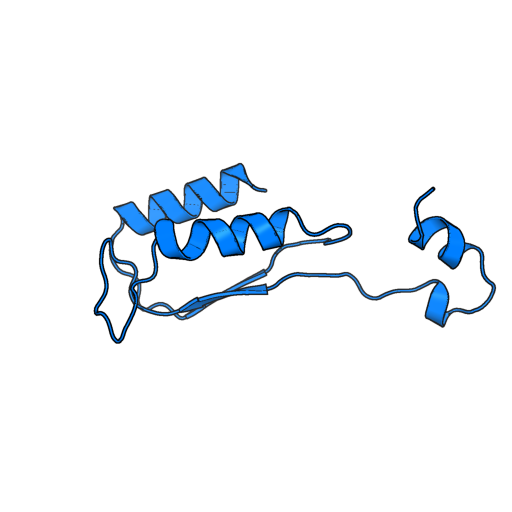3.755 -2.235 6.482 1.00 97.75 84 ILE A O 1
ATOM 618 N N . ARG A 1 85 ? 5.224 -3.584 5.443 1.00 97.75 85 ARG A N 1
ATOM 619 C CA . ARG A 1 85 ? 5.623 -4.329 6.648 1.00 97.75 85 ARG A CA 1
ATOM 620 C C . ARG A 1 85 ? 6.339 -3.477 7.686 1.00 97.75 85 ARG A C 1
ATOM 622 O O . ARG A 1 85 ? 6.210 -3.758 8.864 1.00 97.75 85 ARG A O 1
ATOM 629 N N . LEU A 1 86 ? 7.067 -2.453 7.259 1.00 97.75 86 LEU A N 1
ATOM 630 C CA . LEU A 1 86 ? 7.775 -1.548 8.162 1.00 97.75 86 LEU A CA 1
ATOM 631 C C . LEU A 1 86 ? 6.825 -0.569 8.877 1.00 97.75 86 LEU A C 1
ATOM 633 O O . LEU A 1 86 ? 7.160 -0.059 9.940 1.00 97.75 86 LEU A O 1
ATOM 637 N N . LEU A 1 87 ? 5.659 -0.285 8.287 1.00 96.62 87 LEU A N 1
ATOM 638 C CA . LEU A 1 87 ? 4.664 0.648 8.829 1.00 96.62 87 LEU A CA 1
ATOM 639 C C . LEU A 1 87 ? 3.557 -0.026 9.658 1.00 96.62 87 LEU A C 1
ATOM 641 O O . LEU A 1 87 ? 2.861 0.677 10.392 1.00 96.62 87 LEU A O 1
ATOM 645 N N . ALA A 1 88 ? 3.365 -1.336 9.493 1.00 91.00 88 ALA A N 1
ATOM 646 C CA . ALA A 1 88 ? 2.323 -2.131 10.145 1.00 91.00 88 ALA A CA 1
ATOM 647 C C . ALA A 1 88 ? 2.782 -2.681 11.499 1.00 91.00 88 ALA A C 1
ATOM 649 O O . ALA A 1 88 ? 1.946 -2.661 12.431 1.00 91.00 88 ALA A O 1
#

Secondary structure (DSSP, 8-state):
--HHHHHTTSS-HHHH-PPPB--EEEEES-B-S--BTTB--BSHHHHHHHHHHHHT-TTB---EEEEE---B-HHHHHHHHHHHHHH-